Protein AF-A0A961YQV8-F1 (afdb_monomer_lite)

pLDDT: mean 92.59, std 7.44, range [60.47, 98.38]

Sequence (98 aa):
MRTLRGPIGIAVSIWLAAVALVHFYFTGFGFPEPLKLASLHLLLAVPPIFLLYPALQSSPADRPSAVDWALAAAAILPSLYILLDPNRVYNRSPYIDP

Structure (mmCIF, N/CA/C/O backbone):
data_AF-A0A961YQV8-F1
#
_entry.id   AF-A0A961YQV8-F1
#
loop_
_atom_site.group_PDB
_atom_site.id
_atom_site.type_symbol
_atom_site.label_atom_id
_atom_site.label_alt_id
_atom_site.label_comp_id
_atom_site.label_asym_id
_atom_site.label_entity_id
_atom_site.label_seq_id
_atom_site.pdbx_PDB_ins_code
_atom_site.Cartn_x
_atom_site.Cartn_y
_atom_site.Cartn_z
_atom_site.occupancy
_atom_site.B_iso_or_equiv
_atom_site.auth_seq_id
_atom_site.auth_comp_id
_atom_site.auth_asym_id
_atom_site.auth_atom_id
_atom_site.pdbx_PDB_model_num
ATOM 1 N N . MET A 1 1 ? -1.334 -7.550 15.584 1.00 82.81 1 MET A N 1
ATOM 2 C CA . MET A 1 1 ? -2.041 -7.777 14.307 1.00 82.81 1 MET A CA 1
ATOM 3 C C . MET A 1 1 ? -3.505 -8.054 14.619 1.00 82.81 1 MET A C 1
ATOM 5 O O . MET A 1 1 ? -3.765 -8.847 15.516 1.00 82.81 1 MET A O 1
ATOM 9 N N . ARG A 1 2 ? -4.439 -7.367 13.954 1.00 87.62 2 ARG A N 1
ATOM 10 C CA . ARG A 1 2 ? -5.888 -7.571 14.087 1.00 87.62 2 ARG A CA 1
ATOM 11 C C . ARG A 1 2 ? -6.306 -8.878 13.420 1.00 87.62 2 ARG A C 1
ATOM 13 O O . ARG A 1 2 ? -5.744 -9.258 12.395 1.00 87.62 2 ARG A O 1
ATOM 20 N N . THR A 1 3 ? -7.342 -9.518 13.953 1.00 87.50 3 THR A N 1
ATOM 21 C CA . THR A 1 3 ? -8.011 -10.650 13.296 1.00 87.50 3 THR A CA 1
ATOM 22 C C . THR A 1 3 ? -9.303 -10.161 12.643 1.00 87.50 3 THR A C 1
ATOM 24 O O . THR A 1 3 ? -10.382 -10.206 13.225 1.00 87.50 3 THR A O 1
ATOM 27 N N . LEU A 1 4 ? -9.186 -9.636 11.420 1.00 87.50 4 LEU A N 1
ATOM 28 C CA . LEU A 1 4 ? -10.327 -9.094 10.680 1.00 87.50 4 LEU A CA 1
ATOM 29 C C . LEU A 1 4 ? -11.275 -10.229 10.266 1.00 87.50 4 LEU A C 1
ATOM 31 O O . LEU A 1 4 ? -10.895 -11.114 9.502 1.00 87.50 4 LEU A O 1
ATOM 35 N N . ARG A 1 5 ? -12.516 -10.201 10.762 1.00 87.25 5 ARG A N 1
ATOM 36 C CA . ARG A 1 5 ? -13.574 -11.156 10.392 1.00 87.25 5 ARG A CA 1
ATOM 37 C C . ARG A 1 5 ? -14.598 -10.510 9.457 1.00 87.25 5 ARG A C 1
ATOM 39 O O . ARG A 1 5 ? -14.767 -9.292 9.441 1.00 87.25 5 ARG A O 1
ATOM 46 N N . GLY A 1 6 ? -15.296 -11.338 8.682 1.00 92.25 6 GLY A N 1
ATOM 47 C CA . GLY A 1 6 ? -16.352 -10.893 7.771 1.00 92.25 6 GLY A CA 1
ATOM 48 C C . GLY A 1 6 ? -15.825 -10.262 6.471 1.00 92.25 6 GLY A C 1
ATOM 49 O O . GLY A 1 6 ? -14.721 -10.593 6.032 1.00 92.25 6 GLY A O 1
ATOM 50 N N . PRO A 1 7 ? -16.597 -9.366 5.829 1.00 94.38 7 PRO A N 1
ATOM 51 C CA . PRO A 1 7 ? -16.317 -8.903 4.467 1.00 94.38 7 PRO A CA 1
ATOM 52 C C . PRO A 1 7 ? -15.019 -8.096 4.354 1.00 94.38 7 PRO A C 1
ATOM 54 O O . PRO A 1 7 ?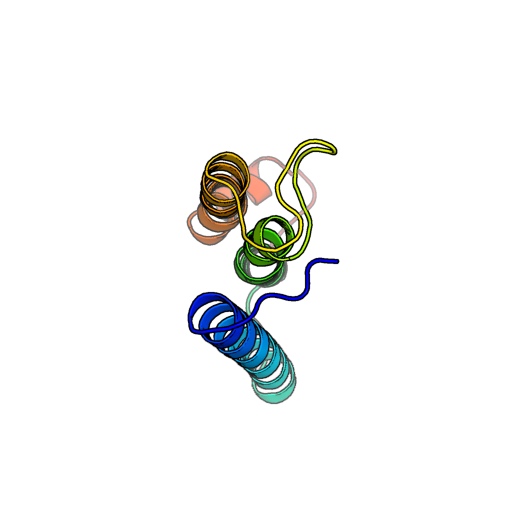 -14.311 -8.221 3.360 1.00 94.38 7 PRO A O 1
ATOM 57 N N . ILE A 1 8 ? -14.663 -7.319 5.385 1.00 93.31 8 ILE A N 1
ATOM 58 C CA . ILE A 1 8 ? -13.410 -6.547 5.408 1.00 93.31 8 ILE A CA 1
ATOM 59 C C . ILE A 1 8 ? -12.203 -7.491 5.423 1.00 93.31 8 ILE A C 1
ATOM 61 O O . ILE A 1 8 ? -11.252 -7.278 4.676 1.00 93.31 8 ILE A O 1
ATOM 65 N N . GLY A 1 9 ? -12.253 -8.551 6.237 1.00 94.44 9 GLY A N 1
ATOM 66 C CA . GLY A 1 9 ? -11.198 -9.565 6.275 1.00 94.44 9 GLY A CA 1
ATOM 67 C C . GLY A 1 9 ? -11.010 -10.231 4.914 1.00 94.44 9 GLY A C 1
ATOM 68 O O . GLY A 1 9 ? -9.892 -10.287 4.416 1.00 94.44 9 GLY A O 1
ATOM 69 N N . ILE A 1 10 ? -12.111 -10.631 4.267 1.00 96.12 10 ILE A N 1
ATOM 70 C CA . ILE A 1 10 ? -12.088 -11.221 2.920 1.00 96.12 10 ILE A CA 1
ATOM 71 C C . ILE A 1 10 ? -11.487 -10.246 1.899 1.00 96.12 10 ILE A C 1
ATOM 73 O O . ILE A 1 10 ? -10.617 -10.641 1.127 1.00 96.12 10 ILE A O 1
ATOM 77 N N . ALA A 1 11 ? -11.898 -8.975 1.910 1.00 96.25 11 ALA A N 1
ATOM 78 C CA . ALA A 1 11 ? -11.376 -7.967 0.990 1.00 96.25 11 ALA A CA 1
ATOM 79 C C . ALA A 1 11 ? -9.859 -7.766 1.150 1.00 96.25 11 ALA A C 1
ATOM 81 O O . ALA A 1 11 ? -9.134 -7.751 0.157 1.00 96.25 11 ALA A O 1
ATOM 82 N N . VAL A 1 12 ? -9.366 -7.677 2.391 1.00 96.00 12 VAL A N 1
ATOM 83 C CA . VAL A 1 12 ? -7.924 -7.565 2.671 1.00 96.00 12 VAL A CA 1
ATOM 84 C C . VAL A 1 12 ? -7.181 -8.840 2.259 1.00 96.00 12 VAL A C 1
ATOM 86 O O . VAL A 1 12 ? -6.097 -8.753 1.688 1.00 96.00 12 VAL A O 1
ATOM 89 N N . SER A 1 13 ? -7.753 -10.027 2.478 1.00 96.38 13 SER A N 1
ATOM 90 C CA . SER A 1 13 ? -7.155 -11.287 2.021 1.00 96.38 13 SER A CA 1
ATOM 91 C C . SER A 1 13 ? -7.053 -11.367 0.497 1.00 96.38 13 SER A C 1
ATOM 93 O O . SER A 1 13 ? -5.998 -11.733 -0.014 1.00 96.38 13 SER A O 1
ATOM 95 N N . ILE A 1 14 ? -8.109 -10.989 -0.231 1.00 98.00 14 ILE A N 1
ATOM 96 C CA . ILE A 1 14 ? -8.104 -10.937 -1.702 1.00 98.00 14 ILE A CA 1
ATOM 97 C C . ILE A 1 14 ? -7.063 -9.930 -2.193 1.00 98.00 14 ILE A C 1
ATOM 99 O O . ILE A 1 14 ? -6.301 -10.244 -3.106 1.00 98.00 14 ILE A O 1
ATOM 103 N N . TRP A 1 15 ? -6.983 -8.755 -1.563 1.00 97.81 15 TRP A N 1
ATOM 104 C CA . TRP A 1 15 ? -5.953 -7.763 -1.864 1.00 97.81 15 TRP A CA 1
ATOM 105 C C . TRP A 1 15 ? -4.558 -8.375 -1.730 1.00 97.81 15 TRP A C 1
ATOM 107 O O . TRP A 1 15 ? -3.784 -8.341 -2.680 1.00 97.81 15 TRP A O 1
ATOM 117 N N . LEU A 1 16 ? -4.222 -8.967 -0.579 1.00 97.56 16 LEU A N 1
ATOM 118 C CA . LEU A 1 16 ? -2.892 -9.543 -0.345 1.00 97.56 16 LEU A CA 1
ATOM 119 C C . LEU A 1 16 ? -2.582 -10.721 -1.276 1.00 97.56 16 LEU A C 1
ATOM 121 O O . LEU A 1 16 ? -1.444 -10.862 -1.722 1.00 97.56 16 LEU A O 1
ATOM 125 N N . ALA A 1 17 ? -3.586 -11.531 -1.617 1.00 98.38 17 ALA A N 1
ATOM 126 C CA . ALA A 1 17 ? -3.441 -12.573 -2.625 1.00 98.38 17 ALA A CA 1
ATOM 127 C C . ALA A 1 17 ? -3.104 -11.972 -4.001 1.00 98.38 17 ALA A C 1
ATOM 129 O O . ALA A 1 17 ? -2.189 -12.451 -4.668 1.00 98.38 17 ALA A O 1
ATOM 130 N N . ALA A 1 18 ? -3.767 -10.881 -4.401 1.00 98.19 18 ALA A N 1
ATOM 131 C CA . ALA A 1 18 ? -3.438 -10.162 -5.629 1.00 98.19 18 ALA A CA 1
ATOM 132 C C . ALA A 1 18 ? -2.013 -9.586 -5.593 1.00 98.19 18 ALA A C 1
ATOM 134 O O . ALA A 1 18 ? -1.291 -9.694 -6.582 1.00 98.19 18 ALA A O 1
ATOM 135 N N . VAL A 1 19 ? -1.561 -9.055 -4.450 1.00 98.06 19 VAL A N 1
ATOM 136 C CA . VAL A 1 19 ? -0.166 -8.607 -4.285 1.00 98.06 19 VAL A CA 1
ATOM 137 C C . VAL A 1 19 ? 0.812 -9.758 -4.507 1.00 98.06 19 VAL A C 1
ATOM 139 O O . VAL A 1 19 ? 1.789 -9.585 -5.234 1.00 98.06 19 VAL A O 1
ATOM 142 N N . ALA A 1 20 ? 0.553 -10.941 -3.948 1.00 98.19 20 ALA A N 1
ATOM 143 C CA . ALA A 1 20 ? 1.393 -12.116 -4.181 1.00 98.19 20 ALA A CA 1
ATOM 144 C C . ALA A 1 20 ? 1.423 -12.519 -5.668 1.00 98.19 20 ALA A C 1
ATOM 146 O O . ALA A 1 20 ? 2.495 -12.778 -6.214 1.00 98.19 20 ALA A O 1
ATOM 147 N N . LEU A 1 21 ? 0.275 -12.491 -6.354 1.00 98.19 21 LEU A N 1
ATOM 148 C CA . LEU A 1 21 ? 0.204 -12.755 -7.796 1.00 98.19 21 LEU A CA 1
ATOM 149 C C . LEU A 1 21 ? 1.022 -11.748 -8.613 1.00 98.19 21 LEU A C 1
ATOM 151 O O . LEU A 1 21 ? 1.728 -12.151 -9.534 1.00 98.19 21 LEU A O 1
ATOM 155 N N . VAL A 1 22 ? 0.988 -10.461 -8.254 1.00 97.31 22 VAL A N 1
ATOM 156 C CA . VAL A 1 22 ? 1.812 -9.423 -8.897 1.00 97.31 22 VAL A CA 1
ATOM 157 C C . VAL A 1 22 ? 3.311 -9.726 -8.749 1.00 97.31 22 VAL A C 1
ATOM 159 O O . VAL A 1 22 ? 4.063 -9.563 -9.708 1.00 97.31 22 VAL A O 1
ATOM 162 N N . HIS A 1 23 ? 3.758 -10.230 -7.593 1.00 97.06 23 HIS A N 1
ATOM 163 C CA . HIS A 1 23 ? 5.160 -10.628 -7.398 1.00 97.06 23 HIS A CA 1
ATOM 164 C C . HIS A 1 23 ? 5.552 -11.816 -8.276 1.00 97.06 23 HIS A C 1
ATOM 166 O O . HIS A 1 23 ? 6.612 -11.797 -8.907 1.00 97.06 23 HIS A O 1
ATOM 172 N N . PHE A 1 24 ? 4.698 -12.840 -8.345 1.00 97.31 24 PHE A N 1
ATOM 173 C CA . PHE A 1 24 ? 4.941 -13.991 -9.213 1.00 97.31 24 PHE A CA 1
ATOM 174 C C . PHE A 1 24 ? 4.959 -13.597 -10.689 1.00 97.31 24 PHE A C 1
ATOM 176 O O . PHE A 1 24 ? 5.825 -14.061 -11.428 1.00 97.31 24 PHE A O 1
ATOM 183 N N . TYR A 1 25 ? 4.069 -12.691 -11.102 1.00 97.25 25 TYR A N 1
ATOM 184 C CA . TYR A 1 25 ? 4.057 -12.154 -12.457 1.00 97.25 25 TYR A CA 1
ATOM 185 C C . TYR A 1 25 ? 5.395 -11.490 -12.809 1.00 97.25 25 TYR A C 1
ATOM 187 O O . TYR A 1 25 ? 6.042 -11.893 -13.770 1.00 97.25 25 TYR A O 1
ATOM 195 N N . PHE A 1 26 ? 5.872 -10.538 -12.004 1.00 97.12 26 PHE A N 1
ATOM 196 C CA . PHE A 1 26 ? 7.132 -9.850 -12.312 1.00 97.12 26 PHE A CA 1
ATOM 197 C C . PHE A 1 26 ? 8.371 -10.747 -12.204 1.00 97.12 26 PHE A C 1
ATOM 199 O O . PHE A 1 26 ? 9.371 -10.500 -12.875 1.00 97.12 26 PHE A O 1
ATOM 206 N N . THR A 1 27 ? 8.301 -11.815 -11.408 1.00 94.56 27 THR A N 1
ATOM 207 C CA . THR A 1 27 ? 9.371 -12.818 -11.334 1.00 94.56 27 THR A CA 1
ATOM 208 C C . THR A 1 27 ? 9.448 -13.658 -12.614 1.00 94.56 27 THR A C 1
ATOM 210 O O . THR A 1 27 ? 10.542 -13.977 -13.067 1.00 94.56 27 THR A O 1
ATOM 213 N N . GLY A 1 28 ? 8.304 -14.020 -13.205 1.00 96.25 28 GLY A N 1
ATOM 214 C CA . GLY A 1 28 ? 8.248 -14.879 -14.394 1.00 96.25 28 GLY A CA 1
ATOM 215 C C . GLY A 1 28 ? 8.353 -14.141 -15.731 1.00 96.25 28 GLY A C 1
ATOM 216 O O . GLY A 1 28 ? 8.903 -14.683 -16.685 1.00 96.25 28 GLY A O 1
ATOM 217 N N . PHE A 1 29 ? 7.829 -12.916 -15.812 1.00 96.62 29 PHE A N 1
ATOM 218 C CA . PHE A 1 29 ? 7.633 -12.193 -17.077 1.00 96.62 29 PHE A CA 1
ATOM 219 C C . PHE A 1 29 ? 8.523 -10.947 -17.225 1.00 96.62 29 PHE A C 1
ATOM 221 O O . PHE A 1 29 ? 8.396 -10.213 -18.204 1.00 96.62 29 PHE A O 1
ATOM 228 N N . GLY A 1 30 ? 9.441 -10.721 -16.280 1.00 93.69 30 GLY A N 1
ATOM 229 C CA . GLY A 1 30 ? 10.271 -9.518 -16.215 1.00 93.69 30 GLY A CA 1
ATOM 230 C C . GLY A 1 30 ? 9.576 -8.377 -15.475 1.00 93.69 30 GLY A C 1
ATOM 231 O O . GLY A 1 30 ? 8.380 -8.432 -15.206 1.00 93.69 30 GLY A O 1
ATOM 232 N N . PHE A 1 31 ? 10.336 -7.343 -15.118 1.00 94.75 31 PHE A N 1
ATOM 233 C CA . PHE A 1 31 ? 9.888 -6.244 -14.261 1.00 94.75 31 PHE A CA 1
ATOM 234 C C . PHE A 1 31 ? 10.152 -4.869 -14.899 1.00 94.75 31 PHE A C 1
ATOM 236 O O . PHE A 1 31 ? 11.063 -4.743 -15.718 1.00 94.75 31 PHE A O 1
ATOM 243 N N . PRO A 1 32 ? 9.357 -3.835 -14.555 1.00 93.19 32 PRO A N 1
ATOM 244 C CA . PRO A 1 32 ? 9.606 -2.463 -14.995 1.00 93.19 32 PRO A CA 1
ATOM 245 C C . PRO A 1 32 ? 10.875 -1.891 -14.349 1.00 93.19 32 PRO A C 1
ATOM 247 O O . PRO A 1 32 ? 11.470 -2.521 -13.477 1.00 93.19 32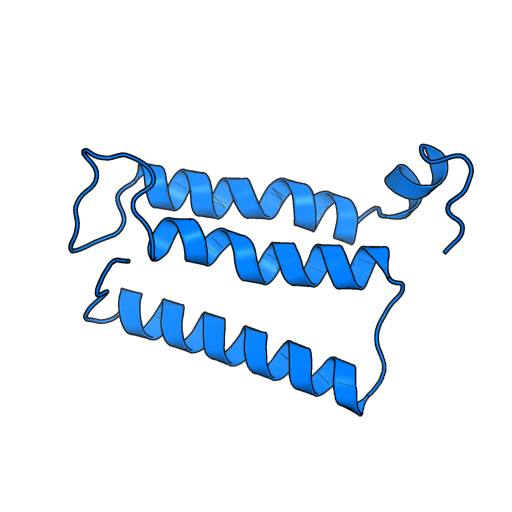 PRO A O 1
ATOM 250 N N . GLU A 1 33 ? 11.255 -0.667 -14.730 1.00 92.75 33 GLU A N 1
ATOM 251 C CA . GLU A 1 33 ? 12.392 0.035 -14.117 1.00 92.75 33 GLU A CA 1
ATOM 252 C C . GLU A 1 33 ? 12.323 0.002 -12.569 1.00 92.75 33 GLU A C 1
ATOM 254 O O . GLU A 1 33 ? 11.222 0.062 -11.994 1.00 92.75 33 GLU A O 1
ATOM 259 N N . PRO A 1 34 ? 13.472 -0.077 -11.870 1.00 92.25 34 PRO A N 1
ATOM 260 C CA . PRO A 1 34 ? 13.507 -0.375 -10.437 1.00 92.25 34 PRO A CA 1
ATOM 261 C C . PRO A 1 34 ? 12.664 0.567 -9.570 1.00 92.25 34 PRO A C 1
ATOM 263 O O . PRO A 1 34 ? 12.006 0.113 -8.632 1.00 92.25 34 PRO A O 1
ATOM 266 N N . LEU A 1 35 ? 12.627 1.867 -9.894 1.00 94.06 35 LEU A N 1
ATOM 267 C CA . LEU A 1 35 ? 11.856 2.842 -9.122 1.00 94.06 35 LEU A CA 1
ATOM 268 C C . LEU A 1 35 ? 10.344 2.631 -9.271 1.00 94.06 35 LEU A C 1
ATOM 270 O O . LEU A 1 35 ? 9.620 2.717 -8.276 1.00 94.06 35 LEU A O 1
ATOM 274 N N . LYS A 1 36 ? 9.855 2.302 -10.475 1.00 95.38 36 LYS A N 1
ATOM 275 C CA . LYS A 1 36 ? 8.439 1.956 -10.685 1.00 95.38 36 LYS A CA 1
ATOM 276 C C . LYS A 1 36 ? 8.082 0.663 -9.971 1.00 95.38 36 LYS A C 1
ATOM 278 O O . LYS A 1 36 ? 7.035 0.612 -9.330 1.00 95.38 36 LYS A O 1
ATOM 283 N N . LEU A 1 37 ? 8.944 -0.355 -10.038 1.00 96.25 37 LEU A N 1
ATOM 284 C CA . LEU A 1 37 ? 8.707 -1.625 -9.348 1.00 96.25 37 LEU A CA 1
ATOM 285 C C . LEU A 1 37 ? 8.615 -1.422 -7.828 1.00 96.25 37 LEU A C 1
ATOM 287 O O . LEU A 1 37 ? 7.661 -1.885 -7.204 1.00 96.25 37 LEU A O 1
ATOM 291 N N . ALA A 1 38 ? 9.565 -0.688 -7.241 1.00 95.44 38 ALA A N 1
ATOM 292 C CA . ALA A 1 38 ? 9.567 -0.374 -5.814 1.00 95.44 38 ALA A CA 1
ATOM 293 C C . ALA A 1 38 ? 8.339 0.459 -5.408 1.00 95.44 38 ALA A C 1
ATOM 295 O O . ALA A 1 38 ? 7.695 0.173 -4.397 1.00 95.44 38 ALA A O 1
ATOM 296 N N . SER A 1 39 ? 7.970 1.450 -6.224 1.00 97.19 39 SER A N 1
ATOM 297 C CA . SER A 1 39 ? 6.794 2.291 -5.976 1.00 97.19 39 SER A CA 1
ATOM 298 C C . SER A 1 39 ? 5.503 1.482 -6.033 1.00 97.19 39 SER A C 1
ATOM 300 O O . SER A 1 39 ? 4.672 1.595 -5.138 1.00 97.19 39 SER A O 1
ATOM 302 N N . LEU A 1 40 ? 5.348 0.606 -7.030 1.00 97.88 40 LEU A N 1
ATOM 303 C CA . LEU A 1 40 ? 4.201 -0.293 -7.139 1.00 97.88 40 LEU A CA 1
ATOM 304 C C . LEU A 1 40 ? 4.129 -1.265 -5.954 1.00 97.88 40 LEU A C 1
ATOM 306 O O . LEU A 1 40 ? 3.051 -1.479 -5.402 1.00 97.88 40 LEU A O 1
ATOM 310 N N . HIS A 1 41 ? 5.266 -1.818 -5.525 1.00 97.56 41 HIS A N 1
ATOM 311 C CA . HIS A 1 41 ? 5.328 -2.683 -4.350 1.00 97.56 41 HIS A CA 1
ATOM 312 C C . HIS A 1 41 ? 4.806 -1.960 -3.098 1.00 97.56 41 HIS A C 1
ATOM 314 O O . HIS A 1 41 ? 3.901 -2.460 -2.429 1.00 97.56 41 HIS A O 1
ATOM 320 N N . LEU A 1 42 ? 5.309 -0.755 -2.812 1.00 97.81 42 LEU A N 1
ATOM 321 C CA . LEU A 1 42 ? 4.881 0.030 -1.649 1.00 97.81 42 LEU A CA 1
ATOM 322 C C . LEU A 1 42 ? 3.426 0.504 -1.759 1.00 97.81 42 LEU A C 1
ATOM 324 O O . LEU A 1 42 ? 2.703 0.480 -0.763 1.00 97.81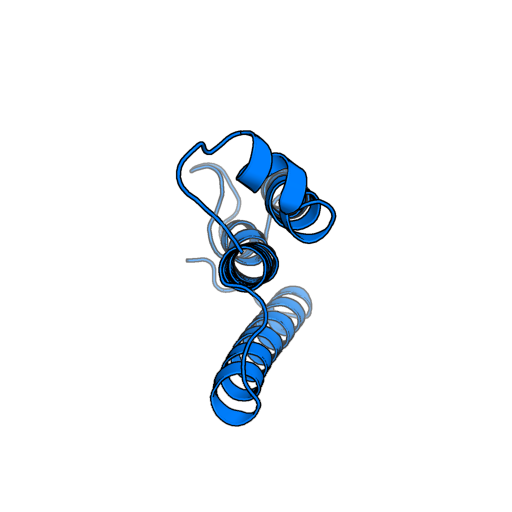 42 LEU A O 1
ATOM 328 N N . LEU A 1 43 ? 2.976 0.888 -2.958 1.00 98.06 43 LEU A N 1
ATOM 329 C CA . LEU A 1 43 ? 1.585 1.262 -3.239 1.00 98.06 43 LEU A CA 1
ATOM 330 C C . LEU A 1 43 ? 0.607 0.156 -2.823 1.00 98.06 43 LEU A C 1
ATOM 332 O O . LEU A 1 43 ? -0.462 0.436 -2.289 1.00 98.06 43 LEU A O 1
ATOM 336 N N . LEU A 1 44 ? 0.985 -1.099 -3.064 1.00 98.00 44 LEU A N 1
ATOM 337 C CA . LEU A 1 44 ? 0.162 -2.267 -2.782 1.00 98.00 44 LEU A CA 1
ATOM 338 C C . LEU A 1 44 ? 0.327 -2.793 -1.349 1.00 98.00 44 LEU A C 1
ATOM 340 O O . LEU A 1 44 ? -0.636 -3.306 -0.777 1.00 98.00 44 LEU A O 1
ATOM 344 N N . ALA A 1 45 ? 1.528 -2.692 -0.775 1.00 97.38 45 ALA A N 1
ATOM 345 C CA . ALA A 1 45 ? 1.864 -3.307 0.506 1.00 97.38 45 ALA A CA 1
ATOM 346 C C . ALA A 1 45 ? 1.559 -2.421 1.722 1.00 97.38 45 ALA A C 1
ATOM 348 O O . ALA A 1 45 ? 1.182 -2.947 2.766 1.00 97.38 45 ALA A O 1
ATOM 349 N N . VAL A 1 46 ? 1.700 -1.094 1.619 1.00 97.62 46 VAL A N 1
ATOM 350 C CA . VAL A 1 46 ? 1.579 -0.194 2.782 1.00 97.62 46 VAL A CA 1
ATOM 351 C C . VAL A 1 46 ? 0.126 0.045 3.225 1.00 97.62 46 VAL A C 1
ATOM 353 O O . VAL A 1 46 ? -0.134 -0.066 4.424 1.00 97.62 46 VAL A O 1
ATOM 356 N N . PRO A 1 47 ? -0.854 0.313 2.336 1.00 97.56 47 PRO A N 1
ATOM 357 C CA . PRO A 1 47 ? -2.243 0.526 2.753 1.00 97.56 47 PRO A CA 1
ATOM 358 C C . PRO A 1 47 ? -2.840 -0.585 3.642 1.00 97.56 47 PRO A C 1
ATOM 360 O O . PRO A 1 47 ? -3.418 -0.253 4.683 1.00 97.56 47 PRO A O 1
ATOM 363 N N . PRO A 1 48 ? -2.687 -1.895 3.334 1.00 96.06 48 PRO A N 1
ATOM 364 C CA . PRO A 1 48 ? -3.246 -2.946 4.183 1.00 96.06 48 PRO A CA 1
ATOM 365 C C . PRO A 1 48 ? -2.587 -3.037 5.568 1.00 96.06 48 PRO A C 1
ATOM 367 O O . PRO A 1 48 ? -3.214 -3.577 6.480 1.00 96.06 48 PRO A O 1
ATOM 370 N N . ILE A 1 49 ? -1.385 -2.478 5.781 1.00 95.56 49 ILE A N 1
ATOM 371 C CA . ILE A 1 49 ? -0.753 -2.434 7.112 1.00 95.56 49 ILE A CA 1
ATOM 372 C C . ILE A 1 49 ? -1.638 -1.661 8.092 1.00 95.56 49 ILE A C 1
ATOM 374 O O . ILE A 1 49 ? -1.883 -2.157 9.186 1.00 95.56 49 ILE A O 1
ATOM 378 N N . PHE A 1 50 ? -2.189 -0.511 7.696 1.00 95.31 50 PHE A N 1
ATOM 379 C CA . PHE A 1 50 ? -3.068 0.288 8.563 1.00 95.31 50 PHE A CA 1
ATOM 380 C C . PHE A 1 50 ? -4.407 -0.403 8.859 1.00 95.31 50 PHE A C 1
ATOM 382 O O . PHE A 1 50 ? -5.026 -0.178 9.896 1.00 95.31 50 PHE A O 1
ATOM 389 N N . LEU A 1 51 ? -4.857 -1.302 7.982 1.00 94.50 51 LEU A N 1
ATOM 390 C CA . LEU A 1 51 ? -6.062 -2.094 8.232 1.00 94.50 51 LEU A CA 1
ATOM 391 C C . LEU A 1 51 ? -5.772 -3.255 9.193 1.00 94.50 51 LEU A C 1
ATOM 393 O O . LEU A 1 51 ? -6.547 -3.510 10.118 1.00 94.50 51 LEU A O 1
ATOM 397 N N . LEU A 1 52 ? -4.637 -3.931 9.009 1.00 94.56 52 LEU A N 1
ATOM 398 C CA . LEU A 1 52 ? -4.218 -5.096 9.794 1.00 94.56 52 LEU A CA 1
ATOM 399 C C . LEU A 1 52 ? -3.604 -4.738 11.146 1.00 94.56 52 LEU A C 1
ATOM 401 O O . LEU A 1 52 ? -3.625 -5.560 12.062 1.00 94.56 52 LEU A O 1
ATOM 405 N N . TYR A 1 53 ? -3.057 -3.540 11.295 1.00 93.00 53 TYR A N 1
ATOM 406 C CA . TYR A 1 53 ? -2.422 -3.076 12.518 1.00 93.00 53 TYR A CA 1
ATOM 407 C C . TYR A 1 53 ? -3.062 -1.762 12.954 1.00 93.00 53 TYR A C 1
ATOM 409 O O . TYR A 1 53 ? -3.196 -0.856 12.137 1.00 93.00 53 TYR A O 1
ATOM 417 N N . PRO A 1 54 ? -3.484 -1.649 14.224 1.00 88.44 54 PRO A N 1
ATOM 418 C CA . PRO A 1 54 ? -4.051 -0.410 14.729 1.00 88.44 54 PRO A CA 1
ATOM 419 C C . PRO A 1 54 ? -3.040 0.731 14.646 1.00 88.44 54 PRO A C 1
ATOM 421 O O . PRO A 1 54 ? -1.925 0.602 15.146 1.00 88.44 54 PRO A O 1
ATOM 424 N N . ALA A 1 55 ? -3.450 1.855 14.058 1.00 86.62 55 AL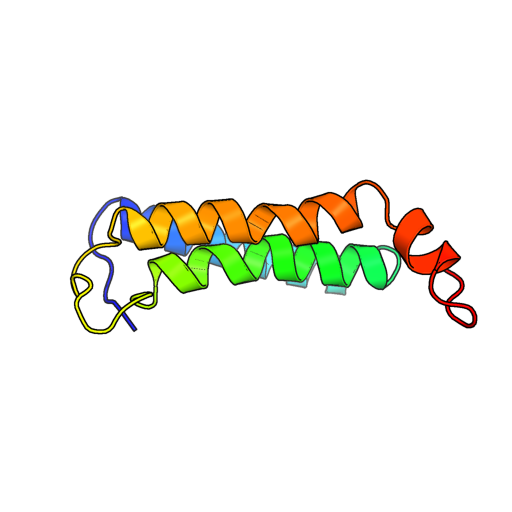A A N 1
ATOM 425 C CA . ALA A 1 55 ? -2.617 3.049 13.947 1.00 86.62 55 ALA A CA 1
ATOM 426 C C . ALA A 1 55 ? -2.285 3.681 15.309 1.00 86.62 55 ALA A C 1
ATOM 428 O O . ALA A 1 55 ? -1.230 4.288 15.477 1.00 86.62 55 ALA A O 1
ATOM 429 N N . LEU A 1 56 ? -3.186 3.547 16.288 1.00 86.00 56 LEU A N 1
ATOM 430 C CA . LEU A 1 56 ? -3.037 4.082 17.645 1.00 86.00 56 LEU A CA 1
ATOM 431 C C . LEU A 1 56 ? -3.322 2.993 18.678 1.00 86.00 56 LEU A C 1
ATOM 433 O O . LEU A 1 56 ? -4.169 2.132 18.448 1.00 86.00 56 LEU A O 1
ATOM 437 N N . GLN A 1 57 ? -2.703 3.089 19.857 1.00 83.50 57 GLN A N 1
ATOM 438 C CA . GLN A 1 57 ? -2.938 2.152 20.969 1.00 83.50 57 GLN A CA 1
ATOM 439 C C . GLN A 1 57 ? -4.404 2.124 21.433 1.00 83.50 57 GLN A C 1
ATOM 441 O O . GLN A 1 57 ? -4.881 1.104 21.916 1.00 83.50 57 GLN A O 1
AT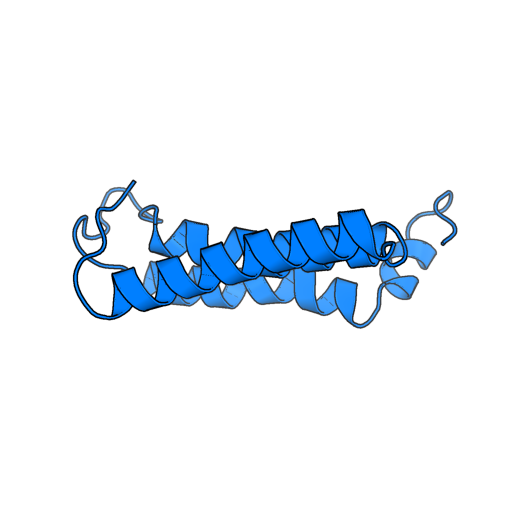OM 446 N N . SER A 1 58 ? -5.129 3.230 21.251 1.00 86.81 58 SER A N 1
ATOM 447 C CA . SER A 1 58 ? -6.555 3.363 21.568 1.00 86.81 58 SER A CA 1
ATOM 448 C C . SER A 1 58 ? -7.492 2.875 20.457 1.00 86.81 58 SER A C 1
ATOM 450 O O . SER A 1 58 ? -8.712 2.924 20.620 1.00 86.81 58 SER A O 1
ATOM 452 N N . SER A 1 59 ? -6.962 2.441 19.308 1.00 86.56 59 SER A N 1
ATOM 453 C CA . SER A 1 59 ? -7.797 2.006 18.186 1.00 86.56 59 SER A CA 1
ATOM 454 C C . SER A 1 59 ? -8.465 0.657 18.479 1.00 86.56 59 SER A C 1
ATOM 456 O O . SER A 1 59 ? -7.856 -0.197 19.124 1.00 86.56 59 SER A O 1
ATOM 458 N N . PRO A 1 60 ? -9.679 0.402 17.953 1.00 86.19 60 PRO A N 1
ATOM 459 C CA . PRO A 1 60 ? -10.347 -0.885 18.116 1.00 86.19 60 PRO A CA 1
ATOM 460 C C . PRO A 1 60 ? -9.496 -2.057 17.606 1.00 86.19 60 PRO A C 1
ATOM 462 O O . PRO A 1 60 ? -8.850 -1.965 16.554 1.00 86.19 60 PRO A O 1
ATOM 465 N N . ALA A 1 61 ? -9.537 -3.174 18.336 1.00 84.50 61 ALA A N 1
ATOM 466 C CA . ALA A 1 61 ? -8.808 -4.397 17.996 1.00 84.50 61 ALA A CA 1
ATOM 467 C C . ALA A 1 61 ? -9.513 -5.232 16.909 1.00 84.50 61 ALA A C 1
ATOM 469 O O . ALA A 1 61 ? -8.849 -5.877 16.098 1.00 84.50 61 ALA A O 1
ATOM 470 N N . ASP A 1 62 ? -10.846 -5.163 16.846 1.00 86.50 62 ASP A N 1
ATOM 471 C CA . ASP A 1 62 ? -11.659 -6.076 16.025 1.00 86.50 62 ASP A CA 1
ATOM 472 C C . ASP A 1 62 ? -12.008 -5.509 14.641 1.00 86.50 62 ASP A C 1
ATOM 474 O O . ASP A 1 62 ? -12.486 -6.228 13.763 1.00 86.50 62 ASP A O 1
ATOM 478 N N . ARG A 1 63 ? -11.791 -4.203 14.431 1.00 89.44 63 ARG A N 1
ATOM 479 C CA . ARG A 1 63 ? -12.107 -3.506 13.176 1.00 89.44 63 ARG A CA 1
ATOM 480 C C . ARG A 1 63 ? -11.178 -2.314 12.924 1.00 89.44 63 ARG A C 1
ATOM 482 O O . ARG A 1 63 ? -10.738 -1.690 13.892 1.00 89.44 63 ARG A O 1
ATOM 489 N N . PRO A 1 64 ? -10.929 -1.941 11.657 1.00 93.62 64 PRO A N 1
ATOM 490 C CA . PRO A 1 64 ? -10.260 -0.687 11.336 1.00 93.62 64 PRO A CA 1
ATOM 491 C C . PRO A 1 64 ? -11.123 0.509 11.760 1.00 93.62 64 PRO A C 1
ATOM 493 O O . PRO A 1 64 ? -12.336 0.533 11.540 1.00 93.62 64 PRO A O 1
ATOM 496 N N . SER A 1 65 ? -10.496 1.497 12.385 1.00 93.88 65 SER A N 1
ATOM 497 C CA . SER A 1 65 ? -11.080 2.794 12.724 1.00 93.88 65 SER A CA 1
ATOM 498 C C . SER A 1 65 ? -11.105 3.736 11.515 1.00 93.88 65 SER A C 1
ATOM 500 O O . SER A 1 65 ? -10.487 3.475 10.484 1.00 93.88 65 SER A O 1
ATOM 502 N N . ALA A 1 66 ? -11.781 4.880 11.648 1.00 93.75 66 ALA A N 1
ATOM 503 C CA . ALA A 1 66 ? -11.744 5.930 10.629 1.00 93.75 66 ALA A CA 1
ATOM 504 C C . ALA A 1 66 ? -10.318 6.464 10.388 1.00 93.75 66 ALA A C 1
ATOM 506 O O . ALA A 1 66 ? -9.962 6.772 9.254 1.00 93.75 66 ALA A O 1
ATOM 507 N N . VAL A 1 67 ? -9.489 6.521 11.439 1.00 94.94 67 VAL A N 1
ATOM 508 C CA . VAL A 1 67 ? -8.082 6.938 11.338 1.00 94.94 67 VAL A CA 1
ATOM 509 C C . VAL A 1 67 ? -7.275 5.922 10.533 1.00 94.94 67 VAL A C 1
ATOM 511 O O . VAL A 1 67 ? -6.494 6.313 9.673 1.00 94.94 67 VAL A O 1
ATOM 514 N N . ASP A 1 68 ? -7.510 4.626 10.751 1.00 95.19 68 ASP A N 1
ATOM 515 C CA . ASP A 1 68 ? -6.856 3.561 9.983 1.00 95.19 68 ASP A CA 1
ATOM 516 C C . ASP A 1 68 ? -7.187 3.664 8.488 1.00 95.19 68 ASP A C 1
ATOM 518 O O . ASP A 1 68 ? -6.298 3.565 7.648 1.00 95.19 68 ASP A O 1
ATOM 522 N N . TRP A 1 69 ? -8.454 3.925 8.147 1.00 95.69 69 TRP A N 1
ATOM 523 C CA . TRP A 1 69 ? -8.874 4.141 6.759 1.00 95.69 69 TRP A CA 1
ATOM 524 C C . TRP A 1 69 ? -8.266 5.400 6.142 1.00 95.69 69 TRP A C 1
ATOM 526 O O . TRP A 1 69 ? -7.810 5.359 5.000 1.00 95.69 69 TRP A O 1
ATOM 536 N N . ALA A 1 70 ? -8.227 6.504 6.890 1.00 97.19 70 ALA A N 1
ATOM 537 C CA . ALA A 1 70 ? -7.611 7.744 6.430 1.00 97.19 70 ALA A CA 1
ATOM 538 C C . ALA A 1 70 ? -6.112 7.556 6.153 1.00 97.19 70 ALA A C 1
ATOM 540 O O . ALA A 1 70 ? -5.620 7.995 5.116 1.00 97.19 70 ALA A O 1
ATOM 541 N N . LEU A 1 71 ? -5.396 6.853 7.035 1.00 96.88 71 LEU A N 1
ATOM 542 C CA . LEU A 1 71 ? -3.978 6.547 6.854 1.00 96.88 71 LEU A CA 1
ATOM 543 C C . LEU A 1 71 ? -3.739 5.545 5.723 1.00 96.88 71 LEU A C 1
ATOM 545 O O . LEU A 1 71 ? -2.814 5.740 4.940 1.00 96.88 71 LEU A O 1
ATOM 549 N N . ALA A 1 72 ? -4.589 4.524 5.582 1.00 96.88 72 ALA A N 1
ATOM 550 C CA . ALA A 1 72 ? -4.526 3.592 4.460 1.00 96.88 72 ALA A CA 1
ATOM 551 C C . ALA A 1 72 ? -4.673 4.324 3.116 1.00 96.88 72 ALA A C 1
ATOM 553 O O . ALA A 1 72 ? -3.903 4.068 2.194 1.00 96.88 72 ALA A O 1
ATOM 554 N N . ALA A 1 73 ? -5.612 5.271 3.016 1.00 97.31 73 ALA A N 1
ATOM 555 C CA . ALA A 1 73 ? -5.783 6.099 1.824 1.00 97.31 73 ALA A CA 1
ATOM 556 C C . ALA A 1 73 ? -4.603 7.062 1.614 1.00 97.31 73 ALA A C 1
ATOM 558 O O . ALA A 1 73 ? -4.092 7.181 0.502 1.00 97.31 73 ALA A O 1
ATOM 559 N N . ALA A 1 74 ? -4.124 7.714 2.676 1.00 97.94 74 ALA A N 1
ATOM 560 C CA . ALA A 1 74 ? -2.977 8.616 2.601 1.00 97.94 74 ALA A CA 1
ATOM 561 C C . ALA A 1 74 ? -1.693 7.891 2.164 1.00 97.94 74 ALA A C 1
ATOM 563 O O . ALA A 1 74 ? -0.901 8.455 1.413 1.00 97.94 74 ALA A O 1
ATOM 564 N N . ALA A 1 75 ? -1.511 6.632 2.569 1.00 97.62 75 ALA A N 1
ATOM 565 C CA . ALA A 1 75 ? -0.356 5.810 2.216 1.00 97.62 75 ALA A CA 1
ATOM 566 C C . ALA A 1 75 ? -0.241 5.504 0.714 1.00 97.62 75 ALA A C 1
ATOM 568 O O . ALA A 1 75 ? 0.845 5.185 0.234 1.00 97.62 75 ALA A O 1
ATOM 569 N N . ILE A 1 76 ? -1.338 5.622 -0.037 1.00 98.19 76 ILE A N 1
ATOM 570 C CA . ILE A 1 76 ? -1.346 5.448 -1.494 1.00 98.19 76 ILE A CA 1
ATOM 571 C C . ILE A 1 76 ? -0.636 6.625 -2.176 1.00 98.19 76 ILE A C 1
ATOM 573 O O . ILE A 1 76 ? 0.063 6.434 -3.170 1.00 98.19 76 ILE A O 1
ATOM 577 N N . LEU A 1 77 ? -0.784 7.841 -1.636 1.00 98.06 77 LEU A N 1
ATOM 578 C CA . LEU A 1 77 ? -0.406 9.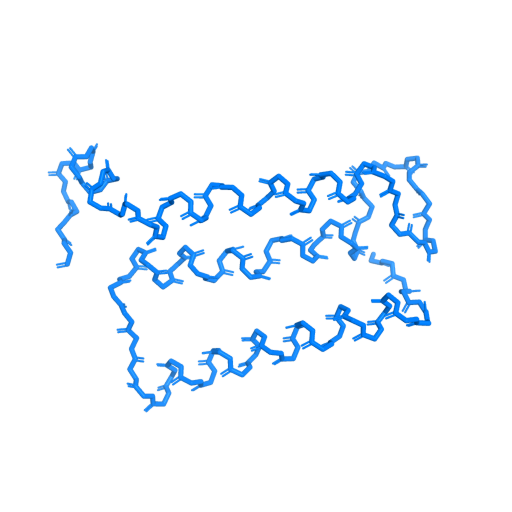082 -2.317 1.00 98.06 77 LEU A CA 1
ATOM 579 C C . LEU A 1 77 ? 1.082 9.159 -2.706 1.00 98.06 77 LEU A C 1
ATOM 581 O O . LEU A 1 77 ? 1.347 9.475 -3.867 1.00 98.06 77 LEU A O 1
ATOM 585 N N . PRO A 1 78 ? 2.059 8.866 -1.821 1.00 96.56 78 PRO A N 1
ATOM 586 C CA . PRO A 1 78 ? 3.472 9.016 -2.167 1.00 96.56 78 PRO A CA 1
ATOM 587 C C . PRO A 1 78 ? 3.892 8.034 -3.262 1.00 96.56 78 PRO A C 1
ATOM 589 O O . PRO A 1 78 ? 4.494 8.427 -4.258 1.00 96.56 78 PRO A O 1
ATOM 592 N N . SER A 1 79 ? 3.525 6.762 -3.104 1.00 97.50 79 SER A N 1
ATOM 593 C CA . SER A 1 79 ? 3.870 5.702 -4.049 1.00 97.50 79 SER A CA 1
ATOM 594 C C . SER A 1 79 ? 3.192 5.905 -5.403 1.00 97.50 79 SER A C 1
ATOM 596 O O . SER A 1 79 ? 3.815 5.690 -6.438 1.00 97.50 79 SER A O 1
ATOM 598 N N . LEU A 1 80 ? 1.937 6.371 -5.413 1.00 97.75 80 LEU A N 1
ATOM 599 C CA . LEU A 1 80 ? 1.217 6.684 -6.645 1.00 97.75 80 LEU A CA 1
ATOM 600 C C . LEU A 1 80 ? 1.853 7.869 -7.372 1.00 97.75 80 LEU A C 1
ATOM 602 O O . LEU A 1 80 ? 2.030 7.817 -8.584 1.00 97.75 80 LEU A O 1
ATOM 606 N N . TYR A 1 81 ? 2.232 8.915 -6.637 1.00 96.81 81 TYR A N 1
ATOM 607 C CA . TYR A 1 81 ? 2.918 10.071 -7.206 1.00 96.81 81 TYR A CA 1
ATOM 608 C C . TYR A 1 81 ? 4.222 9.666 -7.909 1.00 96.81 81 TYR A C 1
ATOM 610 O O . TYR A 1 81 ? 4.434 10.049 -9.058 1.00 96.81 81 TYR A O 1
ATOM 618 N N . ILE A 1 82 ? 5.059 8.844 -7.264 1.00 96.19 82 ILE A N 1
ATOM 619 C CA . ILE A 1 82 ? 6.319 8.371 -7.863 1.00 96.19 82 ILE A CA 1
ATOM 620 C C . ILE A 1 82 ? 6.049 7.450 -9.059 1.00 96.19 82 ILE A C 1
ATOM 622 O O . ILE A 1 82 ? 6.745 7.539 -10.064 1.00 96.19 82 ILE A O 1
ATOM 626 N N . LEU A 1 83 ? 5.028 6.592 -8.985 1.00 96.19 83 LEU A N 1
ATOM 627 C CA . LEU A 1 83 ? 4.671 5.694 -10.084 1.00 96.19 83 LEU A CA 1
ATOM 628 C C . LEU A 1 83 ? 4.231 6.458 -11.348 1.00 96.19 83 LEU A C 1
ATOM 630 O O . LEU A 1 83 ? 4.501 5.998 -12.457 1.00 96.19 83 LEU A O 1
ATOM 634 N N . LEU A 1 84 ? 3.567 7.609 -11.182 1.00 96.38 84 LEU A N 1
ATOM 635 C CA . LEU A 1 84 ? 3.096 8.459 -12.282 1.00 96.38 84 LEU A CA 1
ATOM 636 C C . LEU A 1 84 ? 4.188 9.376 -12.857 1.00 96.38 84 LEU A C 1
ATOM 638 O O . LEU A 1 84 ? 4.176 9.632 -14.059 1.00 96.38 84 LEU A O 1
ATOM 642 N N . ASP A 1 85 ? 5.117 9.864 -12.029 1.00 95.38 85 ASP A N 1
ATOM 643 C CA . ASP A 1 85 ? 6.208 10.760 -12.450 1.00 95.38 85 ASP A CA 1
ATOM 644 C C . ASP A 1 85 ? 7.570 10.369 -11.827 1.00 95.38 85 ASP A C 1
ATOM 646 O O . ASP A 1 85 ? 8.130 11.098 -10.997 1.00 95.38 85 ASP A O 1
ATOM 650 N N . PRO A 1 86 ? 8.139 9.210 -12.214 1.00 92.56 86 PRO A N 1
ATOM 651 C CA . PRO A 1 86 ? 9.407 8.730 -11.661 1.00 92.56 86 PRO A CA 1
ATOM 652 C C . PRO A 1 86 ? 10.591 9.598 -12.096 1.00 92.56 86 PRO A C 1
ATOM 654 O O . PRO A 1 86 ? 11.532 9.803 -11.327 1.00 92.56 86 PRO A O 1
ATOM 657 N N . ASN A 1 87 ? 10.511 10.203 -13.286 1.00 90.69 87 ASN A N 1
ATOM 658 C CA . ASN A 1 87 ? 11.529 11.113 -13.814 1.00 90.69 87 ASN A CA 1
ATOM 659 C C . ASN A 1 87 ? 11.773 12.302 -12.888 1.00 90.69 87 ASN A C 1
ATOM 661 O O . ASN A 1 87 ? 12.904 12.756 -12.742 1.00 90.69 87 ASN A O 1
ATOM 665 N N . ARG A 1 88 ? 10.740 12.810 -12.212 1.00 91.00 88 ARG A N 1
ATOM 666 C CA . ARG A 1 88 ? 10.907 13.911 -11.261 1.00 91.00 88 ARG A CA 1
ATOM 667 C C . ARG A 1 88 ? 11.724 13.539 -10.029 1.00 91.00 88 ARG A C 1
ATOM 669 O O . ARG A 1 88 ? 12.333 14.429 -9.433 1.00 91.00 88 ARG A O 1
ATOM 676 N N . VAL A 1 89 ? 11.741 12.264 -9.649 1.00 89.81 89 VAL A N 1
ATOM 677 C CA . VAL A 1 89 ? 12.627 11.755 -8.597 1.00 89.81 89 VAL A CA 1
ATOM 678 C C . VAL A 1 89 ? 14.039 11.594 -9.151 1.00 89.81 89 VAL A C 1
ATOM 680 O O . VAL A 1 89 ? 14.960 12.171 -8.581 1.00 89.81 89 VAL A O 1
ATOM 683 N N . TYR A 1 90 ? 14.197 10.928 -10.300 1.00 89.75 90 TYR A N 1
ATOM 684 C CA . TYR A 1 90 ? 15.499 10.746 -10.956 1.00 89.75 90 TYR A CA 1
ATOM 685 C C . TYR A 1 90 ? 16.224 12.075 -11.213 1.00 89.75 90 TYR A C 1
ATOM 687 O O . TYR A 1 90 ? 17.354 12.263 -10.779 1.00 89.75 90 TYR A O 1
ATOM 695 N N . ASN A 1 91 ? 15.531 13.072 -11.767 1.00 89.00 91 ASN A N 1
ATOM 696 C CA . ASN A 1 91 ? 16.084 14.404 -12.044 1.00 89.00 91 ASN A CA 1
ATOM 697 C C . ASN A 1 91 ? 16.538 15.171 -10.787 1.00 89.00 91 ASN A C 1
ATOM 699 O O . ASN A 1 91 ? 17.227 16.184 -10.893 1.00 89.00 91 ASN A O 1
ATOM 703 N N . ARG A 1 92 ? 16.129 14.734 -9.590 1.00 87.00 92 ARG A N 1
ATOM 704 C CA . ARG A 1 92 ? 16.548 15.308 -8.300 1.00 87.00 92 ARG A CA 1
ATOM 705 C C . ARG A 1 92 ? 17.593 14.451 -7.585 1.00 87.00 92 ARG A C 1
ATOM 707 O O . ARG A 1 92 ? 18.049 14.828 -6.507 1.00 87.00 92 ARG A O 1
ATOM 714 N N . SER A 1 93 ? 17.971 13.321 -8.170 1.00 83.25 93 SER A N 1
ATOM 715 C CA . SER A 1 93 ? 18.948 12.377 -7.648 1.00 83.25 93 SER A CA 1
ATOM 716 C C . SER A 1 93 ? 20.129 12.300 -8.625 1.00 83.25 93 SER A C 1
ATOM 718 O O . SER A 1 93 ? 20.077 11.513 -9.562 1.00 83.25 93 SER A O 1
ATOM 720 N N . PRO A 1 94 ? 21.205 13.090 -8.421 1.00 67.62 94 PRO A N 1
ATOM 721 C CA . PRO A 1 94 ? 22.267 13.326 -9.416 1.00 67.62 94 PRO A CA 1
ATOM 722 C C . PRO A 1 94 ? 23.123 12.107 -9.826 1.00 67.62 94 PRO A C 1
ATOM 724 O O . PRO A 1 94 ? 24.133 12.282 -10.497 1.00 67.62 94 PRO A O 1
ATOM 727 N N . TYR A 1 95 ? 22.741 10.886 -9.443 1.00 72.62 95 TYR A N 1
ATOM 728 C CA . TYR A 1 95 ? 23.476 9.643 -9.706 1.00 72.62 95 TYR A CA 1
ATOM 729 C C . TYR A 1 95 ? 22.562 8.449 -10.023 1.00 72.62 95 TYR A C 1
ATOM 731 O O . TYR A 1 95 ? 22.989 7.305 -9.882 1.00 72.62 95 TYR A O 1
ATOM 739 N N . ILE A 1 96 ? 21.291 8.687 -10.361 1.00 64.62 96 ILE A N 1
ATOM 740 C CA . ILE A 1 96 ? 20.330 7.613 -10.619 1.00 64.62 96 ILE A CA 1
ATOM 741 C C . ILE A 1 96 ? 19.727 7.814 -12.010 1.00 64.62 96 ILE A C 1
ATOM 743 O O . ILE A 1 96 ? 18.810 8.616 -12.176 1.00 64.62 96 ILE A O 1
ATOM 747 N N . ASP A 1 97 ? 20.250 7.068 -12.980 1.00 65.50 97 ASP A N 1
ATOM 748 C CA . ASP A 1 97 ? 19.676 6.940 -14.320 1.00 65.50 97 ASP A CA 1
ATOM 749 C C . ASP A 1 97 ? 18.741 5.708 -14.381 1.00 65.50 97 ASP A C 1
ATOM 751 O O . ASP A 1 97 ? 18.952 4.755 -13.619 1.00 65.50 97 ASP A O 1
ATOM 755 N N . PRO A 1 98 ? 17.680 5.742 -15.212 1.00 60.47 98 PRO A N 1
ATOM 756 C CA . PRO A 1 98 ? 16.690 4.666 -15.333 1.00 60.47 98 PRO A CA 1
ATOM 757 C C . PRO A 1 98 ? 17.238 3.354 -15.913 1.00 60.47 98 PRO A C 1
ATOM 759 O O . PRO A 1 98 ? 18.119 3.401 -16.802 1.00 60.47 98 PRO A O 1
#

Radius of gyration: 15.96 Å; chains: 1; bounding box: 40×30×39 Å

Foldseek 3Di:
DADEDDPVNVVLVVLVVVLVVVVVCCVVPNDDDPQLRVLVNQLSPVLVCLFCDPPDPPADRHGRDPVSNVVSVVSNPPSVVCNVCVVVVVVVVVPDDD

Secondary structure (DSSP, 8-state):
-----SHHHHHHHHHHHHHHHHHHHHHHH----HHHHHHHHHHHHHHHHHHHS-SSTTS-SSS--HHHHHHHHHTHHHHHHHHH-THHHHTTSTT---